Protein AF-W2TPY1-F1 (afdb_monomer)

Nearest PDB structures (foldseek):
  4xrk-assembly1_A  TM=6.402E-01  e=4.127E+00  Thermochaetoides thermophila DSM 1495
  7mp5-assembly1_A  TM=5.585E-01  e=9.726E+00  Homo sapiens

Structure (mmCIF, N/CA/C/O backbone):
data_AF-W2TPY1-F1
#
_entry.id   AF-W2TPY1-F1
#
loop_
_atom_site.group_PDB
_atom_site.id
_atom_site.type_symbol
_atom_site.label_atom_id
_atom_site.label_alt_id
_atom_site.label_comp_id
_atom_site.label_asym_id
_atom_site.label_entity_id
_atom_site.label_seq_id
_atom_site.pdbx_PDB_ins_code
_atom_site.Cartn_x
_atom_site.Cartn_y
_atom_site.Cartn_z
_atom_site.occupancy
_atom_site.B_iso_or_equiv
_atom_site.auth_seq_id
_atom_site.auth_comp_id
_atom_site.auth_asym_id
_atom_site.auth_atom_id
_atom_site.pdbx_PDB_model_num
ATOM 1 N N . ARG A 1 1 ? -10.150 7.968 -13.731 1.00 48.12 1 ARG A N 1
ATOM 2 C CA . ARG A 1 1 ? -9.536 8.216 -12.403 1.00 48.12 1 ARG A CA 1
ATOM 3 C C . ARG A 1 1 ? -10.671 8.427 -11.414 1.00 48.12 1 ARG A C 1
ATOM 5 O O . ARG A 1 1 ? -11.456 9.334 -11.648 1.00 48.12 1 ARG A O 1
ATOM 12 N N . LEU A 1 2 ? -10.795 7.591 -10.381 1.00 51.50 2 LEU A N 1
ATOM 13 C CA . LEU A 1 2 ? -11.764 7.803 -9.300 1.00 51.50 2 LEU A CA 1
ATOM 14 C C . LEU A 1 2 ? -11.280 9.001 -8.466 1.00 51.50 2 LEU A C 1
ATOM 16 O O . LEU A 1 2 ? -10.405 8.872 -7.611 1.00 51.50 2 LEU A O 1
ATOM 20 N N . SER A 1 3 ? -11.750 10.201 -8.796 1.00 49.94 3 SER A N 1
ATOM 21 C CA . SER A 1 3 ? -11.414 11.426 -8.072 1.00 49.94 3 SER A CA 1
ATOM 22 C C . SER A 1 3 ? -12.155 11.435 -6.734 1.00 49.94 3 SER A C 1
ATOM 24 O O . SER A 1 3 ? -13.309 11.838 -6.685 1.00 49.94 3 SER A O 1
ATOM 26 N N . ALA A 1 4 ? -11.469 10.960 -5.690 1.00 60.91 4 ALA A N 1
ATOM 27 C CA . ALA A 1 4 ? -11.899 10.883 -4.290 1.00 60.91 4 ALA A CA 1
ATOM 28 C C . ALA A 1 4 ? -13.184 10.063 -4.046 1.00 60.91 4 ALA A C 1
ATOM 30 O O . ALA A 1 4 ? -14.300 10.522 -4.273 1.00 60.91 4 ALA A O 1
ATOM 31 N N . LEU A 1 5 ? -13.023 8.846 -3.514 1.00 73.19 5 LEU A N 1
ATOM 32 C CA . LEU A 1 5 ? -14.144 8.122 -2.909 1.00 73.19 5 LEU A CA 1
ATOM 33 C C . LEU A 1 5 ? -14.564 8.873 -1.638 1.00 73.19 5 LEU A C 1
ATOM 35 O O . LEU A 1 5 ? -13.712 9.235 -0.823 1.00 73.19 5 LEU A O 1
ATOM 39 N N . SER A 1 6 ? -15.861 9.145 -1.485 1.00 81.81 6 SER A N 1
ATOM 40 C CA . SER A 1 6 ? -16.369 9.792 -0.276 1.00 81.81 6 SER A CA 1
ATOM 41 C C . SER A 1 6 ? -16.180 8.870 0.938 1.00 81.81 6 SER A C 1
ATOM 43 O O . SER A 1 6 ? -16.200 7.649 0.778 1.00 81.81 6 SER A O 1
ATOM 45 N N . PRO A 1 7 ? -16.049 9.407 2.165 1.00 79.88 7 PRO A N 1
ATOM 46 C CA . PRO A 1 7 ? -15.952 8.582 3.371 1.00 79.88 7 PRO A CA 1
ATOM 47 C C . PRO A 1 7 ? -17.098 7.572 3.519 1.00 79.88 7 PRO A C 1
ATOM 49 O O . PRO A 1 7 ? -16.860 6.448 3.941 1.00 79.88 7 PRO A O 1
ATOM 52 N N . HIS A 1 8 ? -18.319 7.937 3.110 1.00 81.19 8 HIS A N 1
ATOM 53 C CA . HIS A 1 8 ? -19.473 7.031 3.109 1.00 81.19 8 HIS A CA 1
ATOM 54 C C . HIS 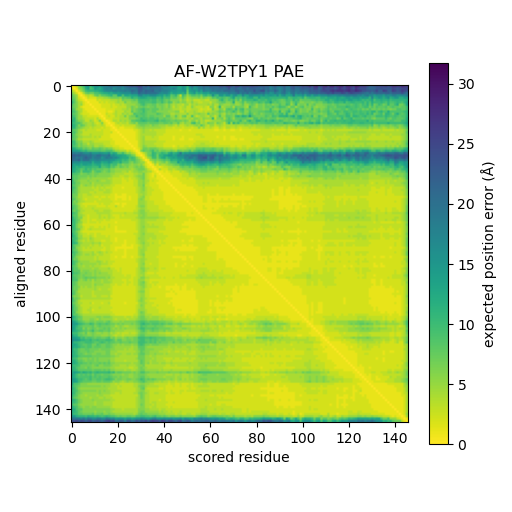A 1 8 ? -19.327 5.889 2.101 1.00 81.19 8 HIS A C 1
ATOM 56 O O . HIS A 1 8 ? -19.646 4.749 2.420 1.00 81.19 8 HIS A O 1
ATOM 62 N N . LEU A 1 9 ? -18.804 6.173 0.905 1.00 80.75 9 LEU A N 1
ATOM 63 C CA . LEU A 1 9 ? -18.533 5.135 -0.084 1.00 80.75 9 LEU A CA 1
ATOM 64 C C . LEU A 1 9 ? -17.377 4.230 0.359 1.00 80.75 9 LEU A C 1
ATOM 66 O O . LEU A 1 9 ? -17.450 3.025 0.159 1.00 80.75 9 LEU A O 1
ATOM 70 N N . CYS A 1 10 ? -16.344 4.777 1.008 1.00 79.88 10 CYS A N 1
ATOM 71 C CA . CYS A 1 10 ? -15.296 3.964 1.627 1.00 79.88 10 CYS A CA 1
ATOM 72 C C . CYS A 1 10 ? -15.844 3.086 2.757 1.00 79.88 10 CYS A C 1
ATOM 74 O O . CYS A 1 10 ? -15.454 1.930 2.837 1.00 79.88 10 CYS A O 1
ATOM 76 N N . ALA A 1 11 ? -16.746 3.600 3.600 1.00 76.81 11 ALA A N 1
ATOM 77 C CA . ALA A 1 11 ? -17.396 2.817 4.652 1.00 76.81 11 ALA A CA 1
ATOM 78 C C . ALA A 1 11 ? -18.214 1.661 4.068 1.00 76.81 11 ALA A C 1
ATOM 80 O O . ALA A 1 11 ? -17.994 0.517 4.453 1.00 76.81 11 ALA A O 1
ATOM 81 N N . TYR A 1 12 ? -19.058 1.944 3.073 1.00 83.75 12 TYR A N 1
ATOM 82 C CA . TYR A 1 12 ? -19.818 0.916 2.366 1.00 83.75 12 TYR A CA 1
ATOM 83 C C . TYR A 1 12 ? -18.904 -0.138 1.731 1.00 83.75 12 TYR A C 1
ATOM 85 O O . TYR A 1 12 ? -19.103 -1.333 1.918 1.00 83.75 12 TYR A O 1
ATOM 93 N N . LEU A 1 13 ? -17.873 0.291 0.995 1.00 79.94 13 LEU A N 1
ATOM 94 C CA . LEU A 1 13 ? -16.960 -0.628 0.320 1.00 79.94 13 LEU A CA 1
ATOM 95 C C . LEU A 1 13 ? -16.141 -1.455 1.308 1.00 79.94 13 LEU A C 1
ATOM 97 O O . LEU A 1 13 ? -16.038 -2.656 1.119 1.00 79.94 13 LEU A O 1
ATOM 101 N N . ALA A 1 14 ? -15.538 -0.841 2.325 1.00 77.25 14 ALA A N 1
ATOM 102 C CA . ALA A 1 14 ? -14.643 -1.539 3.242 1.00 77.25 14 ALA A CA 1
ATOM 103 C C . ALA A 1 14 ? -15.402 -2.473 4.190 1.00 77.25 14 ALA A C 1
ATOM 105 O O . ALA A 1 14 ? -14.983 -3.614 4.355 1.00 77.25 14 ALA A O 1
ATOM 106 N N . VAL A 1 15 ? -16.506 -1.989 4.769 1.00 79.94 15 VAL A N 1
ATOM 107 C CA . VAL A 1 15 ? -17.226 -2.655 5.861 1.00 79.94 15 VAL A CA 1
ATOM 108 C C . VAL A 1 15 ? -18.416 -3.445 5.321 1.00 79.94 15 VAL A C 1
ATOM 110 O O . VAL A 1 15 ? -18.410 -4.673 5.367 1.00 79.94 15 VAL A O 1
ATOM 113 N N . ASP A 1 16 ? -19.413 -2.766 4.748 1.00 75.62 16 ASP A N 1
ATOM 114 C CA . ASP A 1 16 ? -20.689 -3.405 4.389 1.00 75.62 16 ASP A CA 1
ATOM 115 C C . ASP A 1 16 ? -20.535 -4.417 3.246 1.00 75.62 16 ASP A C 1
ATOM 117 O O . ASP A 1 16 ? -21.138 -5.489 3.257 1.00 75.62 16 ASP A O 1
ATOM 121 N N . ALA A 1 17 ? -19.711 -4.086 2.253 1.00 80.00 17 ALA A N 1
ATOM 122 C CA . ALA A 1 17 ? -19.454 -4.924 1.089 1.00 80.00 17 ALA A CA 1
ATOM 123 C C . ALA A 1 17 ? -18.254 -5.869 1.269 1.00 80.00 17 ALA A C 1
ATOM 125 O O . ALA A 1 17 ? -17.887 -6.551 0.312 1.00 80.00 17 ALA A O 1
ATOM 126 N N . GLN A 1 18 ? -17.614 -5.886 2.449 1.00 88.12 18 GLN A N 1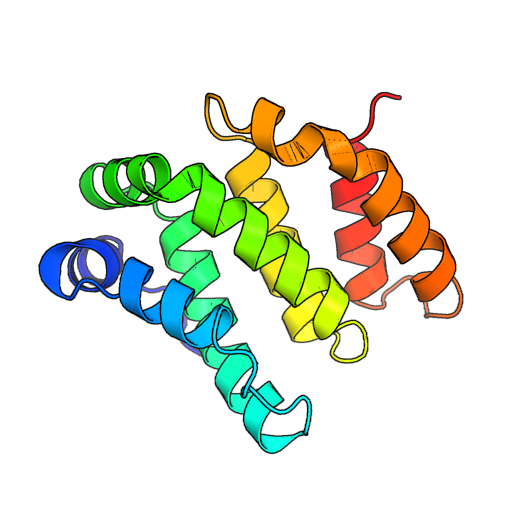
ATOM 127 C CA . GLN A 1 18 ? -16.396 -6.668 2.728 1.00 88.12 18 GLN A CA 1
ATOM 128 C C . GLN A 1 18 ? -15.272 -6.438 1.698 1.00 88.12 18 GLN A C 1
ATOM 130 O O . GLN A 1 18 ? -14.437 -7.303 1.425 1.00 88.12 18 GLN A O 1
ATOM 135 N N . GLY A 1 19 ? -15.248 -5.256 1.088 1.00 87.69 19 GLY A N 1
ATOM 136 C CA . GLY A 1 19 ? -14.388 -4.942 -0.042 1.00 87.69 19 GLY A CA 1
ATOM 137 C C . GLY A 1 19 ? -12.916 -4.860 0.334 1.00 87.69 19 GLY A C 1
ATOM 138 O O . GLY A 1 19 ? -12.081 -5.147 -0.518 1.00 87.69 19 GLY A O 1
ATOM 139 N N . LEU A 1 20 ? -12.570 -4.534 1.588 1.00 92.38 20 LEU A N 1
ATOM 140 C CA . LEU A 1 20 ? -11.172 -4.602 2.027 1.00 92.38 20 LEU A CA 1
ATOM 141 C C . LEU A 1 20 ? -10.665 -6.048 1.997 1.00 92.38 20 LEU A C 1
ATOM 143 O O . LEU A 1 20 ? -9.635 -6.310 1.385 1.00 92.38 20 LEU A O 1
ATOM 147 N N . VAL A 1 21 ? -11.412 -6.983 2.587 1.00 91.94 21 VAL A N 1
ATOM 148 C CA . VAL A 1 21 ? -11.071 -8.415 2.581 1.00 91.94 21 VAL A CA 1
ATOM 149 C C . VAL A 1 21 ? -10.989 -8.940 1.149 1.00 91.94 21 VAL A C 1
ATOM 151 O O . VAL A 1 21 ? -9.985 -9.536 0.772 1.00 91.94 21 VAL A O 1
ATOM 154 N N . ALA A 1 22 ? -11.975 -8.617 0.307 1.00 90.81 22 ALA A N 1
ATOM 155 C CA . ALA A 1 22 ? -11.965 -9.024 -1.096 1.00 90.81 22 ALA A CA 1
ATOM 156 C C . ALA A 1 22 ? -10.750 -8.469 -1.867 1.00 90.81 22 ALA A C 1
ATOM 158 O O . ALA A 1 22 ? -10.161 -9.171 -2.690 1.00 90.81 22 ALA A O 1
ATOM 159 N N . LEU A 1 23 ? -10.341 -7.222 -1.603 1.00 91.75 23 LEU A N 1
ATOM 160 C CA . LEU A 1 23 ? -9.130 -6.641 -2.192 1.00 91.75 23 LEU A CA 1
ATOM 161 C C . LEU A 1 23 ? -7.869 -7.374 -1.729 1.00 91.75 23 LEU A C 1
ATOM 163 O O . LEU A 1 23 ? -7.007 -7.671 -2.557 1.00 91.75 23 LEU A O 1
ATOM 167 N N . LEU A 1 24 ? -7.762 -7.677 -0.433 1.00 92.25 24 LEU A N 1
ATOM 168 C CA . LEU A 1 24 ? -6.637 -8.428 0.125 1.00 92.25 24 LEU A CA 1
ATOM 169 C C . LEU A 1 24 ? -6.553 -9.832 -0.484 1.00 92.25 24 LEU A C 1
ATOM 171 O O . LEU A 1 24 ? -5.466 -10.246 -0.889 1.00 92.25 24 LEU A O 1
ATOM 175 N N . ASP A 1 25 ? -7.685 -10.514 -0.658 1.00 90.12 25 ASP A N 1
ATOM 176 C CA . ASP A 1 25 ? -7.752 -11.814 -1.329 1.00 90.12 25 ASP A CA 1
ATOM 177 C C . ASP A 1 25 ? -7.284 -11.721 -2.785 1.00 90.12 25 ASP A C 1
ATOM 179 O O . ASP A 1 25 ? -6.435 -12.504 -3.216 1.00 90.12 25 ASP A O 1
ATOM 183 N N . ILE A 1 26 ? -7.773 -10.734 -3.545 1.00 88.38 26 ILE A N 1
ATOM 184 C CA . ILE A 1 26 ? -7.357 -10.509 -4.939 1.00 88.38 26 ILE A CA 1
ATOM 185 C C . ILE A 1 26 ? -5.847 -10.255 -5.023 1.00 88.38 26 ILE A C 1
ATOM 187 O O . ILE A 1 26 ? -5.172 -10.820 -5.885 1.00 88.38 26 ILE A O 1
ATOM 191 N N . PHE A 1 27 ? -5.294 -9.425 -4.136 1.00 88.56 27 PHE A N 1
ATOM 192 C CA . PHE A 1 27 ? -3.858 -9.140 -4.111 1.00 88.56 27 PHE A CA 1
ATOM 193 C C . PHE A 1 27 ? -3.022 -10.334 -3.632 1.00 88.56 27 PHE A C 1
ATOM 195 O O . PHE A 1 27 ? -1.872 -10.482 -4.050 1.00 88.56 27 PHE A O 1
ATOM 202 N N . GLY A 1 28 ? -3.585 -11.188 -2.775 1.00 79.88 28 GLY A N 1
ATOM 203 C CA . GLY A 1 28 ? -2.951 -12.397 -2.250 1.00 79.88 28 GLY A CA 1
ATOM 204 C C . GLY A 1 28 ? -2.955 -13.582 -3.221 1.00 79.88 28 GLY A C 1
ATOM 205 O O . GLY A 1 28 ? -2.165 -14.519 -3.058 1.00 79.88 28 GLY A O 1
ATOM 206 N N . GLN A 1 29 ? -3.800 -13.561 -4.256 1.00 79.69 29 GLN A N 1
ATOM 207 C CA . GLN A 1 29 ? -3.851 -14.616 -5.265 1.00 79.69 29 GLN A CA 1
ATOM 208 C C . GLN A 1 29 ? -2.530 -14.716 -6.038 1.00 79.69 29 GLN A C 1
ATOM 210 O O . GLN A 1 29 ? -2.194 -13.866 -6.862 1.00 79.69 29 GLN A O 1
ATOM 215 N N . LYS A 1 30 ? -1.813 -15.836 -5.854 1.00 59.88 30 LYS A N 1
ATOM 216 C CA . LYS A 1 30 ? -0.560 -16.175 -6.566 1.00 59.88 30 LYS A CA 1
ATOM 217 C C . LYS A 1 30 ? -0.693 -16.192 -8.097 1.00 59.88 30 LYS A C 1
ATOM 219 O O . LYS A 1 30 ? 0.316 -16.194 -8.798 1.00 59.88 30 LYS A O 1
ATOM 224 N N . THR A 1 31 ? -1.921 -16.238 -8.605 1.00 54.12 31 THR A N 1
ATOM 225 C CA . THR A 1 31 ? -2.279 -16.291 -10.025 1.00 54.12 31 THR A CA 1
ATOM 226 C C . THR A 1 31 ? -2.443 -14.921 -10.677 1.00 54.12 31 THR A C 1
ATOM 228 O O . THR A 1 31 ? -2.660 -14.877 -11.888 1.00 54.12 31 THR A O 1
ATOM 231 N N . THR A 1 32 ? -2.313 -13.803 -9.948 1.00 57.41 32 THR A N 1
ATOM 232 C CA . THR A 1 32 ? -2.263 -12.476 -10.584 1.00 57.41 32 THR A CA 1
ATOM 233 C C . THR A 1 32 ? -0.995 -12.368 -11.433 1.00 57.41 32 THR A C 1
ATOM 235 O O . THR A 1 32 ? 0.096 -12.028 -10.971 1.00 57.41 32 THR A O 1
ATOM 238 N N . GLY A 1 33 ? -1.126 -12.716 -12.716 1.00 62.69 33 GLY A N 1
ATOM 239 C CA . GLY A 1 33 ? -0.041 -12.616 -13.685 1.00 62.69 33 GLY A CA 1
ATOM 240 C C . GLY A 1 33 ? 0.497 -11.189 -13.722 1.00 62.69 33 GLY A C 1
ATOM 241 O O . GLY A 1 33 ? -0.258 -10.237 -13.616 1.00 62.69 33 GLY A O 1
ATOM 242 N N . ARG A 1 34 ? 1.805 -10.998 -13.884 1.00 72.06 34 ARG A N 1
ATOM 243 C CA . ARG A 1 34 ? 2.423 -9.655 -13.854 1.00 72.06 34 ARG A CA 1
ATOM 244 C C . ARG A 1 34 ? 2.485 -8.997 -15.235 1.00 72.06 34 ARG A C 1
ATOM 246 O O . ARG A 1 34 ? 3.367 -8.178 -15.494 1.00 72.06 34 ARG A O 1
ATOM 253 N N . GLY A 1 35 ? 1.593 -9.411 -16.133 1.00 77.00 35 GLY A N 1
ATOM 254 C CA . GLY A 1 35 ? 1.486 -8.885 -17.489 1.00 77.00 35 GLY A CA 1
ATOM 255 C C . GLY A 1 35 ? 0.746 -7.542 -17.539 1.00 77.00 35 GLY A C 1
ATOM 256 O O . GLY A 1 35 ? 0.110 -7.162 -16.554 1.00 77.00 35 GLY A O 1
ATOM 257 N N . PRO A 1 36 ? 0.791 -6.840 -18.685 1.00 76.75 36 PRO A N 1
ATOM 258 C CA . PRO A 1 36 ? 0.211 -5.504 -18.829 1.00 76.75 36 PRO A CA 1
ATOM 259 C C . PRO A 1 36 ? -1.276 -5.420 -18.450 1.00 76.75 36 PRO A C 1
ATOM 261 O O . PRO A 1 36 ? -1.646 -4.553 -17.666 1.00 76.75 36 PRO A O 1
ATOM 264 N N . GLY A 1 37 ? -2.110 -6.362 -18.909 1.00 80.19 37 GLY A N 1
ATOM 265 C CA . GLY A 1 37 ? -3.552 -6.346 -18.615 1.00 80.19 37 GLY A CA 1
ATOM 266 C C . GLY A 1 37 ? -3.874 -6.487 -17.123 1.00 80.19 37 GLY A C 1
ATOM 267 O O . GLY A 1 37 ? -4.716 -5.770 -16.589 1.00 80.19 37 GLY A O 1
ATOM 268 N N . THR A 1 38 ? -3.148 -7.346 -16.403 1.00 80.44 38 THR A N 1
ATOM 269 C CA . THR A 1 38 ? -3.312 -7.458 -14.947 1.00 80.44 38 THR A CA 1
ATOM 270 C C . THR A 1 38 ? -2.811 -6.212 -14.226 1.00 80.44 38 THR A C 1
ATOM 272 O O . THR A 1 38 ? -3.402 -5.805 -13.233 1.00 80.44 38 THR A O 1
ATOM 275 N N . ALA A 1 39 ? -1.731 -5.590 -14.709 1.00 83.25 39 ALA A N 1
ATOM 276 C CA . ALA A 1 39 ? -1.192 -4.377 -14.105 1.00 83.25 39 ALA A CA 1
ATOM 277 C C . ALA A 1 39 ? -2.157 -3.184 -14.228 1.00 83.25 39 ALA A C 1
ATOM 279 O O . ALA A 1 39 ? -2.233 -2.367 -13.310 1.00 83.25 39 ALA A O 1
ATOM 280 N N . GLU A 1 40 ? -2.927 -3.093 -15.314 1.00 84.94 40 GLU A N 1
ATOM 281 C CA . GLU A 1 40 ? -3.971 -2.073 -15.478 1.00 84.94 40 GLU A CA 1
ATOM 282 C C . GLU A 1 40 ? -5.090 -2.236 -14.445 1.00 84.94 40 GLU A C 1
ATOM 284 O O . GLU A 1 40 ? -5.413 -1.285 -13.729 1.00 84.94 40 GLU A O 1
ATOM 289 N N . ILE A 1 41 ? -5.619 -3.456 -14.299 1.00 85.44 41 ILE A N 1
ATOM 290 C CA . ILE A 1 41 ? -6.636 -3.774 -13.286 1.00 85.44 41 ILE A CA 1
ATOM 291 C C . ILE A 1 41 ? -6.080 -3.506 -11.886 1.00 85.44 41 ILE A C 1
ATOM 293 O O . ILE A 1 41 ? -6.709 -2.820 -11.081 1.00 85.44 41 ILE A O 1
ATOM 297 N N . LEU A 1 42 ? -4.866 -3.984 -11.609 1.00 88.75 42 LEU A N 1
ATOM 298 C CA . LEU A 1 42 ? -4.219 -3.798 -10.318 1.00 88.75 42 LEU A CA 1
ATOM 299 C C . LEU A 1 42 ? -3.989 -2.320 -9.999 1.00 88.75 42 LEU A C 1
ATOM 301 O O . LEU A 1 42 ? -4.105 -1.938 -8.844 1.00 88.75 42 LEU A O 1
ATOM 305 N N . THR A 1 43 ? -3.717 -1.472 -10.993 1.00 89.25 43 THR A N 1
ATOM 306 C CA . THR A 1 43 ? -3.590 -0.021 -10.784 1.00 89.25 43 THR A CA 1
ATOM 307 C C . THR A 1 43 ? -4.903 0.587 -10.282 1.00 89.25 43 THR A C 1
ATOM 309 O O . THR A 1 43 ? -4.882 1.393 -9.355 1.00 89.25 43 THR A O 1
ATOM 312 N N . ILE A 1 44 ? -6.048 0.174 -10.836 1.00 88.56 44 ILE A N 1
ATOM 313 C CA . ILE A 1 44 ? -7.368 0.639 -10.377 1.00 88.56 44 ILE A CA 1
ATOM 314 C C . ILE A 1 44 ? -7.629 0.165 -8.944 1.00 88.56 44 ILE A C 1
ATOM 316 O O . ILE A 1 44 ? -8.037 0.953 -8.092 1.00 88.56 44 ILE A O 1
ATOM 320 N N . LEU A 1 45 ? -7.366 -1.113 -8.665 1.00 91.31 45 LEU A N 1
ATOM 321 C CA . LEU A 1 45 ? -7.570 -1.682 -7.333 1.00 91.31 45 LEU A CA 1
ATOM 322 C C . LEU A 1 45 ? -6.616 -1.077 -6.293 1.00 91.31 45 LEU A C 1
ATOM 324 O O . LEU A 1 45 ? -7.018 -0.865 -5.153 1.00 91.31 45 LEU A O 1
ATOM 328 N N . ALA A 1 46 ? -5.383 -0.748 -6.682 1.00 92.38 46 ALA A N 1
ATOM 329 C CA . ALA A 1 46 ? -4.411 -0.073 -5.829 1.00 92.38 46 ALA A CA 1
ATOM 330 C C . ALA A 1 46 ? -4.920 1.307 -5.391 1.00 92.38 46 ALA A C 1
ATOM 332 O O . ALA A 1 46 ? -4.793 1.660 -4.220 1.00 92.38 46 ALA A O 1
ATOM 333 N N . ASP A 1 47 ? -5.527 2.067 -6.310 1.00 91.56 47 ASP A N 1
ATOM 334 C CA . ASP A 1 47 ? -6.127 3.362 -5.983 1.00 91.56 47 ASP A CA 1
ATOM 335 C C . ASP A 1 47 ? -7.269 3.194 -4.966 1.00 91.56 47 ASP A C 1
ATOM 337 O O . ASP A 1 47 ? -7.323 3.937 -3.987 1.00 91.56 47 ASP A O 1
ATOM 341 N N . VAL A 1 48 ? -8.156 2.206 -5.149 1.00 91.69 48 VAL A N 1
ATOM 342 C CA . VAL A 1 48 ? -9.246 1.921 -4.192 1.00 91.69 48 VAL A CA 1
ATOM 343 C C . VAL A 1 48 ? -8.686 1.527 -2.826 1.00 91.69 48 VAL A C 1
ATOM 345 O O . VAL A 1 48 ? -9.102 2.087 -1.812 1.00 91.69 48 VAL A O 1
ATOM 348 N N . PHE A 1 49 ? -7.704 0.625 -2.800 1.00 95.06 49 PHE A N 1
ATOM 349 C CA . PHE A 1 49 ? -7.035 0.201 -1.575 1.00 95.06 49 PHE A CA 1
ATOM 350 C C . PHE A 1 49 ? -6.427 1.391 -0.830 1.00 95.06 49 PHE A C 1
ATOM 352 O O . PHE A 1 49 ? -6.729 1.592 0.343 1.00 95.06 49 PHE A O 1
ATOM 359 N N . LEU A 1 50 ? -5.656 2.247 -1.513 1.00 95.69 50 LEU A N 1
ATOM 360 C CA . LEU A 1 50 ? -5.072 3.441 -0.900 1.00 95.69 50 LEU A CA 1
ATOM 361 C C . LEU A 1 50 ? -6.145 4.349 -0.281 1.00 95.69 50 LEU A C 1
ATOM 363 O O . LEU A 1 50 ? -5.958 4.842 0.828 1.00 95.69 50 LEU A O 1
ATOM 367 N N . ARG A 1 51 ? -7.289 4.539 -0.951 1.00 92.25 51 ARG A N 1
ATOM 368 C CA . ARG A 1 51 ? -8.389 5.356 -0.410 1.00 92.25 51 ARG A CA 1
ATOM 369 C C . ARG A 1 51 ? -9.041 4.760 0.827 1.00 92.25 51 ARG A C 1
ATOM 371 O O . ARG A 1 51 ? -9.430 5.527 1.704 1.00 92.25 51 ARG A O 1
ATOM 378 N N . ILE A 1 52 ? -9.149 3.438 0.913 1.00 94.12 52 ILE A N 1
ATOM 379 C CA . ILE A 1 52 ? -9.620 2.762 2.127 1.00 94.12 52 ILE A CA 1
ATOM 380 C C . ILE A 1 52 ? -8.611 2.983 3.260 1.00 94.12 52 ILE A C 1
ATOM 382 O O . ILE A 1 52 ? -8.997 3.438 4.334 1.00 94.12 52 ILE A O 1
ATOM 386 N N . ILE A 1 53 ? -7.315 2.772 3.000 1.00 95.75 53 ILE A N 1
ATOM 387 C CA . ILE A 1 53 ? -6.250 2.950 3.999 1.00 95.75 53 ILE A CA 1
ATOM 388 C C . ILE A 1 53 ? -6.175 4.393 4.530 1.00 95.75 53 ILE A C 1
ATOM 390 O O . ILE A 1 53 ? -5.958 4.591 5.727 1.00 95.75 53 ILE A O 1
ATOM 394 N N . GLU A 1 54 ? -6.350 5.396 3.663 1.00 94.75 54 GLU A N 1
ATOM 395 C CA . GLU A 1 54 ? -6.312 6.824 4.020 1.00 94.75 54 GLU A CA 1
ATOM 396 C C . GLU A 1 54 ? -7.617 7.337 4.658 1.00 94.75 54 GLU A C 1
ATOM 398 O O . GLU A 1 54 ? -7.636 8.440 5.217 1.00 94.75 54 GLU A O 1
ATOM 403 N N . CYS A 1 55 ? -8.714 6.576 4.579 1.00 93.50 55 CYS A N 1
ATOM 404 C CA . CYS A 1 55 ? -10.018 7.012 5.065 1.00 93.50 55 CYS A CA 1
ATOM 405 C C . CYS A 1 55 ? -10.015 7.206 6.587 1.00 93.50 55 CYS A C 1
ATOM 407 O O . CYS A 1 55 ? -9.630 6.318 7.342 1.00 93.50 55 CYS A O 1
ATOM 409 N N . GLN A 1 56 ? -10.502 8.364 7.035 1.00 91.94 56 GLN A N 1
ATOM 410 C CA . GLN A 1 56 ? -10.589 8.722 8.456 1.00 91.94 56 GLN A CA 1
ATOM 411 C C . GLN A 1 56 ? -11.954 8.382 9.077 1.00 91.94 56 GLN A C 1
ATOM 413 O O . GLN A 1 56 ? -12.215 8.727 10.226 1.00 91.94 56 GLN A O 1
ATOM 418 N N . HIS A 1 57 ? -12.858 7.746 8.323 1.00 92.31 57 HIS A N 1
ATOM 419 C CA . HIS A 1 57 ? -14.157 7.348 8.858 1.00 92.31 57 HIS A CA 1
ATOM 420 C C . HIS A 1 57 ? -13.963 6.262 9.932 1.00 92.31 57 HIS A C 1
ATOM 422 O O . HIS A 1 57 ? -13.344 5.244 9.617 1.00 92.31 57 HIS A O 1
ATOM 428 N N . PRO A 1 58 ? -14.519 6.402 11.153 1.00 92.81 58 PRO A N 1
ATOM 429 C CA . PRO A 1 58 ? -14.222 5.500 12.271 1.00 92.81 58 PRO A CA 1
ATOM 430 C C . PRO A 1 58 ? -14.434 4.014 11.962 1.00 92.81 58 PRO A C 1
ATOM 432 O O . PRO A 1 58 ? -13.586 3.193 12.292 1.00 92.81 58 PRO A O 1
ATOM 435 N N . ALA A 1 59 ? -15.519 3.674 11.258 1.00 92.00 59 ALA A N 1
ATOM 436 C CA . ALA A 1 59 ? -15.791 2.291 10.861 1.00 92.00 59 ALA A CA 1
ATOM 437 C C . ALA A 1 59 ? -14.726 1.719 9.903 1.00 92.00 59 ALA A C 1
ATOM 439 O O . ALA A 1 59 ? -14.346 0.563 10.026 1.00 92.00 59 ALA A O 1
ATOM 440 N N . VAL A 1 60 ? -14.201 2.539 8.983 1.00 93.06 60 VAL A N 1
ATOM 441 C CA . VAL A 1 60 ? -13.142 2.112 8.053 1.00 93.06 60 VAL A CA 1
ATOM 442 C C . VAL A 1 60 ? -11.810 1.985 8.783 1.00 93.06 60 VAL A C 1
ATOM 444 O O . VAL A 1 60 ? -11.059 1.052 8.529 1.00 93.06 60 VAL A O 1
ATOM 447 N N . VAL A 1 61 ? -11.516 2.913 9.700 1.00 94.75 61 VAL A N 1
ATOM 448 C CA . VAL A 1 61 ? -10.307 2.852 10.529 1.00 94.75 61 VAL A CA 1
ATOM 449 C C . VAL A 1 61 ? -10.281 1.552 11.325 1.00 94.75 61 VAL A C 1
ATOM 451 O O . VAL A 1 61 ? -9.286 0.842 11.227 1.00 94.75 61 VAL A O 1
ATOM 454 N N . ALA A 1 62 ? -11.382 1.218 12.007 1.00 94.50 62 ALA A N 1
ATOM 455 C CA . ALA A 1 62 ? -11.509 -0.011 12.784 1.00 94.50 62 ALA A CA 1
ATOM 456 C C . ALA A 1 62 ? -11.335 -1.274 11.923 1.00 94.50 62 ALA A C 1
ATOM 458 O O . ALA A 1 62 ? -10.632 -2.192 12.331 1.00 94.50 62 ALA A O 1
ATOM 459 N N . GLU A 1 63 ? -11.916 -1.300 10.721 1.00 95.31 63 GLU A N 1
ATOM 460 C CA . GLU A 1 63 ? -11.772 -2.425 9.787 1.00 95.31 63 GLU A CA 1
ATOM 461 C C . GLU A 1 63 ? -10.321 -2.596 9.309 1.00 95.31 63 GLU A C 1
ATOM 463 O O . GLU A 1 63 ? -9.782 -3.700 9.291 1.00 95.31 63 GLU A O 1
ATOM 468 N N . VAL A 1 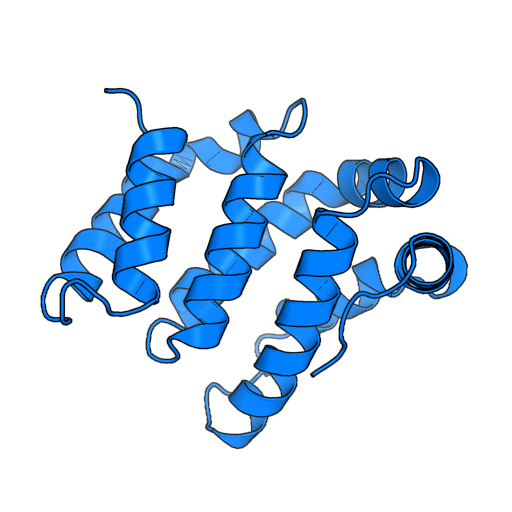64 ? -9.646 -1.494 8.963 1.00 96.12 64 VAL A N 1
ATOM 469 C CA . VAL A 1 64 ? -8.231 -1.541 8.566 1.00 96.12 64 VAL A CA 1
ATOM 470 C C . VAL A 1 64 ? -7.340 -1.960 9.735 1.00 96.12 64 VAL A C 1
ATOM 472 O O . VAL A 1 64 ? -6.386 -2.700 9.517 1.00 96.12 64 VAL A O 1
ATOM 475 N N . ASP A 1 65 ? -7.636 -1.513 10.956 1.00 95.31 65 ASP A N 1
ATOM 476 C CA . ASP A 1 65 ? -6.873 -1.898 12.147 1.00 95.31 65 ASP A CA 1
ATOM 477 C C . ASP A 1 65 ? -7.069 -3.387 12.477 1.00 95.31 65 ASP A C 1
ATOM 479 O O . ASP A 1 65 ? -6.100 -4.076 12.794 1.00 95.31 65 ASP A O 1
ATOM 483 N N . ALA A 1 66 ? -8.284 -3.919 12.305 1.00 94.75 66 ALA A N 1
ATOM 484 C CA . ALA A 1 66 ? -8.565 -5.348 12.456 1.00 94.75 66 ALA A CA 1
ATOM 485 C C . ALA A 1 66 ? -7.793 -6.220 11.446 1.00 94.75 66 ALA A C 1
ATOM 487 O O . ALA A 1 66 ? -7.441 -7.354 11.761 1.00 94.75 66 ALA A O 1
ATOM 488 N N . GLN A 1 67 ? -7.492 -5.678 10.261 1.00 95.56 67 GLN A N 1
ATOM 489 C CA . GLN A 1 67 ? -6.766 -6.354 9.179 1.00 95.56 67 GLN A CA 1
ATOM 490 C C . GLN A 1 67 ? -5.343 -5.804 8.977 1.00 95.56 67 GLN A C 1
ATOM 492 O O . GLN A 1 67 ? -4.771 -5.919 7.885 1.00 95.56 67 GLN A O 1
ATOM 497 N N . LEU A 1 68 ? -4.763 -5.158 9.996 1.00 95.69 68 LEU A N 1
ATOM 498 C CA . LEU A 1 68 ? -3.553 -4.344 9.843 1.00 95.69 68 LEU A CA 1
ATOM 499 C C . LEU A 1 68 ? -2.355 -5.148 9.326 1.00 95.69 68 LEU A C 1
ATOM 501 O O . LEU A 1 68 ? -1.666 -4.699 8.405 1.00 95.69 68 LEU A O 1
ATOM 505 N N . GLU A 1 69 ? -2.124 -6.343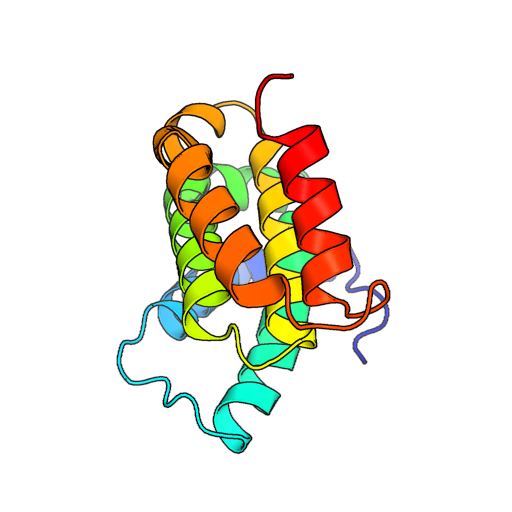 9.874 1.00 94.69 69 GLU A N 1
ATOM 506 C CA . GLU A 1 69 ? -1.037 -7.226 9.436 1.00 94.69 69 GLU A CA 1
ATOM 507 C C . GLU A 1 69 ? -1.165 -7.572 7.948 1.00 94.69 69 GLU A C 1
ATOM 509 O O . GLU A 1 69 ? -0.211 -7.416 7.179 1.00 94.69 69 GLU A O 1
ATOM 514 N N . ASP A 1 70 ? -2.356 -7.995 7.524 1.00 94.88 70 ASP A N 1
ATOM 515 C CA . ASP A 1 70 ? -2.617 -8.401 6.147 1.00 94.88 70 ASP A CA 1
ATOM 516 C C . ASP A 1 70 ? -2.511 -7.218 5.182 1.00 94.88 70 ASP A C 1
ATOM 518 O O . ASP A 1 70 ? -1.938 -7.364 4.096 1.00 94.88 70 ASP A O 1
ATOM 522 N N . CYS A 1 71 ? -2.958 -6.026 5.590 1.00 96.25 71 CYS A N 1
ATOM 523 C CA . CYS A 1 71 ? -2.768 -4.791 4.834 1.00 96.25 71 CYS A CA 1
ATOM 524 C C . CYS A 1 71 ? -1.282 -4.475 4.631 1.00 96.25 71 CYS A C 1
ATOM 526 O O . CYS A 1 71 ? -0.854 -4.208 3.504 1.00 96.25 71 CYS A O 1
ATOM 528 N N . VAL A 1 72 ? -0.477 -4.533 5.698 1.00 95.12 72 VAL A N 1
ATOM 529 C CA . VAL A 1 72 ? 0.968 -4.260 5.640 1.00 95.12 72 VAL A CA 1
ATOM 530 C C . VAL A 1 72 ? 1.683 -5.292 4.771 1.00 95.12 72 VAL A C 1
ATOM 532 O O . VAL A 1 72 ? 2.421 -4.925 3.849 1.00 95.12 72 VAL A O 1
ATOM 535 N N . ARG A 1 73 ? 1.437 -6.583 5.019 1.00 92.81 73 ARG A N 1
ATOM 536 C CA . ARG A 1 73 ? 2.051 -7.692 4.281 1.00 92.81 73 ARG A CA 1
ATOM 537 C C . ARG A 1 73 ? 1.738 -7.602 2.792 1.00 92.81 73 ARG A C 1
ATOM 539 O O . ARG A 1 73 ? 2.643 -7.718 1.963 1.00 92.81 73 ARG A O 1
ATOM 546 N N . THR A 1 74 ? 0.476 -7.356 2.455 1.00 92.94 74 THR A N 1
ATOM 547 C CA . THR A 1 74 ? 0.015 -7.229 1.071 1.00 92.94 74 THR A CA 1
ATOM 548 C C . THR A 1 74 ? 0.630 -6.013 0.392 1.00 92.94 74 THR A C 1
ATOM 550 O O . THR A 1 74 ? 1.154 -6.127 -0.718 1.00 92.94 74 THR A O 1
ATOM 553 N N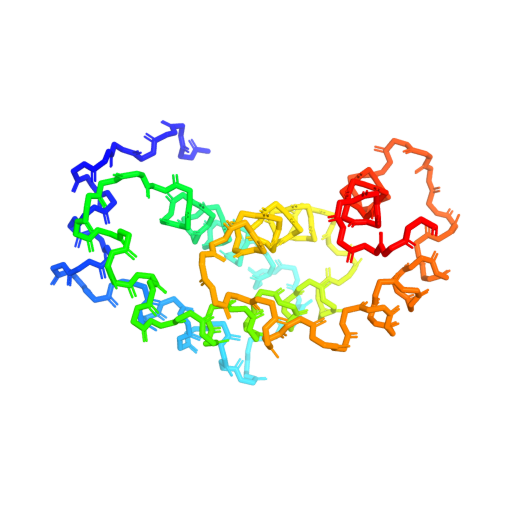 . ALA A 1 75 ? 0.653 -4.863 1.069 1.00 94.81 75 ALA A N 1
ATOM 554 C CA . ALA A 1 75 ? 1.204 -3.646 0.495 1.00 94.81 75 ALA A CA 1
ATOM 555 C C . ALA A 1 75 ? 2.703 -3.777 0.183 1.00 94.81 75 ALA A C 1
ATOM 557 O O . ALA A 1 75 ? 3.141 -3.435 -0.920 1.00 94.81 75 ALA A O 1
ATOM 558 N N . LEU A 1 76 ? 3.483 -4.346 1.110 1.00 92.88 76 LEU A N 1
ATOM 559 C CA . LEU A 1 76 ? 4.901 -4.647 0.896 1.00 92.88 76 LEU A CA 1
ATOM 560 C C . LEU A 1 76 ? 5.099 -5.663 -0.236 1.00 92.88 76 LEU A C 1
ATOM 562 O O . LEU A 1 76 ? 5.958 -5.468 -1.101 1.00 92.88 76 LEU A O 1
ATOM 566 N N . HIS A 1 77 ? 4.290 -6.727 -0.272 1.00 91.12 77 HIS A N 1
ATOM 567 C CA . HIS A 1 77 ? 4.369 -7.737 -1.325 1.00 91.12 77 HIS A CA 1
ATOM 568 C C . HIS A 1 77 ? 4.180 -7.121 -2.715 1.00 91.12 77 HIS A C 1
ATOM 570 O O . HIS A 1 77 ? 5.034 -7.303 -3.589 1.00 91.12 77 HIS A O 1
ATOM 576 N N . ILE A 1 78 ? 3.101 -6.358 -2.919 1.00 92.44 78 ILE A N 1
ATOM 577 C CA . ILE A 1 78 ? 2.786 -5.761 -4.221 1.00 92.44 78 ILE A CA 1
ATOM 578 C C . ILE A 1 78 ? 3.836 -4.720 -4.624 1.00 92.44 78 ILE A C 1
ATOM 580 O O . ILE A 1 78 ? 4.303 -4.747 -5.768 1.00 92.44 78 ILE A O 1
ATOM 584 N N . PHE A 1 79 ? 4.289 -3.879 -3.686 1.00 93.94 79 PHE A N 1
ATOM 585 C CA . PHE A 1 79 ? 5.366 -2.907 -3.911 1.00 93.94 79 PHE A CA 1
ATOM 586 C C . PHE A 1 79 ? 6.626 -3.563 -4.506 1.00 93.94 79 PHE A C 1
ATOM 588 O O . PHE A 1 79 ? 7.230 -3.046 -5.451 1.00 93.94 79 PHE A O 1
ATOM 595 N N . HIS A 1 80 ? 7.008 -4.744 -4.010 1.00 90.31 80 HIS A N 1
ATOM 596 C CA . HIS A 1 80 ? 8.168 -5.478 -4.522 1.00 90.31 80 HIS A CA 1
ATOM 597 C C . HIS A 1 80 ? 7.884 -6.293 -5.785 1.00 90.31 80 HIS A C 1
ATOM 599 O O . HIS A 1 80 ? 8.731 -6.350 -6.690 1.00 90.31 80 HIS A O 1
ATOM 605 N N . ALA A 1 81 ? 6.719 -6.937 -5.857 1.00 89.31 81 ALA A N 1
ATOM 606 C CA . ALA A 1 81 ? 6.335 -7.800 -6.966 1.00 89.31 81 ALA A CA 1
ATOM 607 C C . ALA A 1 81 ? 6.184 -7.011 -8.274 1.00 89.31 81 ALA A C 1
ATOM 609 O O . ALA A 1 81 ? 6.677 -7.457 -9.312 1.00 89.31 81 ALA A O 1
ATOM 610 N N . PHE A 1 82 ? 5.600 -5.811 -8.209 1.00 91.69 82 PHE A N 1
ATOM 611 C CA . PHE A 1 82 ? 5.298 -4.957 -9.362 1.00 91.69 82 PHE A CA 1
ATOM 612 C C . PHE A 1 82 ? 6.306 -3.814 -9.550 1.00 91.69 82 PHE A C 1
ATOM 614 O O . PHE A 1 82 ? 5.995 -2.791 -10.148 1.00 91.69 82 PHE A O 1
ATOM 621 N N . HIS A 1 83 ? 7.552 -3.999 -9.105 1.00 91.56 83 HIS A N 1
ATOM 622 C CA . HIS A 1 83 ? 8.628 -2.997 -9.161 1.00 91.56 83 HIS A CA 1
ATOM 623 C C . HIS A 1 83 ? 8.908 -2.384 -10.555 1.00 91.56 83 HIS A C 1
ATOM 625 O O . HIS A 1 83 ? 9.522 -1.317 -10.668 1.00 91.56 83 HIS A O 1
ATOM 631 N N . THR A 1 84 ? 8.501 -3.054 -11.635 1.00 91.94 84 THR A N 1
ATOM 632 C CA . THR A 1 84 ? 8.608 -2.552 -13.012 1.00 91.94 84 THR A CA 1
ATOM 633 C C . THR A 1 84 ? 7.524 -1.536 -13.376 1.00 91.94 84 THR A C 1
ATOM 635 O O . THR A 1 84 ? 7.744 -0.776 -14.314 1.00 91.94 84 THR A O 1
ATOM 638 N N . TYR A 1 85 ? 6.416 -1.469 -12.629 1.00 93.25 85 TYR A N 1
ATOM 639 C CA . TYR A 1 85 ? 5.254 -0.614 -12.883 1.00 93.25 85 TYR A CA 1
ATOM 640 C C . TYR A 1 85 ? 5.264 0.613 -11.955 1.00 93.25 85 TYR A C 1
ATOM 642 O O . TYR A 1 85 ? 4.932 0.487 -10.774 1.00 93.25 85 TYR A O 1
ATOM 650 N N . PRO A 1 86 ? 5.626 1.814 -12.450 1.00 94.25 86 PRO A N 1
ATOM 651 C CA . PRO A 1 86 ? 5.878 2.967 -11.586 1.00 94.25 86 PRO A CA 1
ATOM 652 C C . 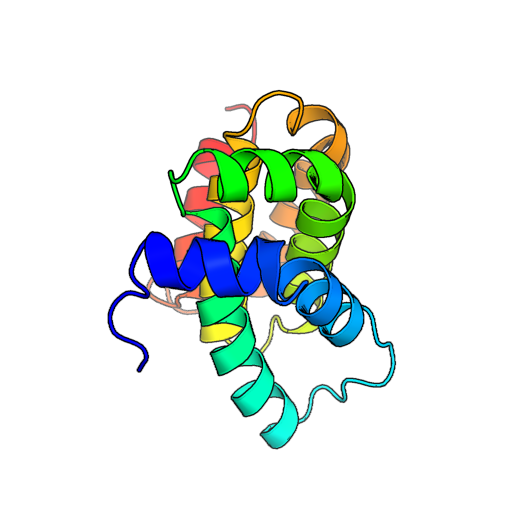PRO A 1 86 ? 4.681 3.380 -10.736 1.00 94.25 86 PRO A C 1
ATOM 654 O O . PRO A 1 86 ? 4.849 3.686 -9.558 1.00 94.25 86 PRO A O 1
ATOM 657 N N . GLN A 1 87 ? 3.479 3.350 -11.314 1.00 94.00 87 GLN A N 1
ATOM 658 C CA . GLN A 1 87 ? 2.289 3.811 -10.611 1.00 94.00 87 GLN A CA 1
ATOM 659 C C . GLN A 1 87 ? 1.865 2.869 -9.483 1.00 94.00 87 GLN A C 1
ATOM 661 O O . GLN A 1 87 ? 1.514 3.339 -8.407 1.00 94.00 87 GLN A O 1
ATOM 666 N N . ILE A 1 88 ? 1.962 1.554 -9.689 1.00 94.44 88 ILE A N 1
ATOM 667 C CA . ILE A 1 88 ? 1.637 0.565 -8.652 1.00 94.44 88 ILE A CA 1
ATOM 668 C C . ILE A 1 88 ? 2.587 0.736 -7.463 1.00 94.44 88 ILE A C 1
ATOM 670 O O . ILE A 1 88 ? 2.146 0.839 -6.323 1.00 94.44 88 ILE A O 1
ATOM 674 N N . VAL A 1 89 ? 3.891 0.852 -7.732 1.00 95.94 89 VAL A N 1
ATOM 675 C CA . VAL A 1 89 ? 4.901 1.100 -6.692 1.00 95.94 89 VAL A CA 1
ATOM 676 C C . VAL A 1 89 ? 4.623 2.408 -5.951 1.00 95.94 89 VAL A C 1
ATOM 678 O O . VAL A 1 89 ? 4.705 2.439 -4.727 1.00 95.94 89 VAL A O 1
ATOM 681 N N . PHE A 1 90 ? 4.273 3.479 -6.667 1.00 97.19 90 PHE A N 1
ATOM 682 C CA . PHE A 1 90 ? 3.961 4.767 -6.052 1.00 97.19 90 PHE A CA 1
ATOM 683 C C . PHE A 1 90 ? 2.755 4.681 -5.109 1.00 97.19 90 PHE A C 1
ATOM 685 O O . PHE A 1 90 ? 2.845 5.094 -3.953 1.00 97.19 90 PHE A O 1
ATOM 692 N N . VAL A 1 91 ? 1.647 4.104 -5.575 1.00 96.94 91 VAL A N 1
ATOM 693 C CA . VAL A 1 91 ? 0.406 3.980 -4.797 1.00 96.94 91 VAL A CA 1
ATOM 694 C C . VAL A 1 91 ? 0.610 3.097 -3.568 1.00 96.94 91 VAL A C 1
ATOM 696 O O . VAL A 1 91 ? 0.260 3.497 -2.458 1.00 96.94 91 VAL A O 1
ATOM 699 N N . PHE A 1 92 ? 1.252 1.938 -3.721 1.00 96.94 92 PHE A N 1
ATOM 700 C CA . PHE A 1 92 ? 1.523 1.062 -2.582 1.00 96.94 92 PHE A CA 1
ATOM 701 C C . PHE A 1 92 ? 2.570 1.631 -1.625 1.00 96.94 92 PHE A C 1
ATOM 703 O O . PHE A 1 92 ? 2.456 1.422 -0.422 1.00 96.94 92 PHE A O 1
ATOM 710 N N . GLY A 1 93 ? 3.539 2.414 -2.104 1.00 97.38 93 GLY A N 1
ATOM 711 C CA . GLY A 1 93 ? 4.447 3.142 -1.220 1.00 97.38 93 GLY A CA 1
ATOM 712 C C . GLY A 1 93 ? 3.717 4.197 -0.376 1.00 97.38 93 GLY A C 1
ATOM 713 O O . GLY A 1 93 ? 3.988 4.321 0.818 1.00 97.38 93 GLY A O 1
ATOM 714 N N . LYS A 1 94 ? 2.717 4.893 -0.941 1.00 98.19 94 LYS A N 1
ATOM 715 C CA . LYS A 1 94 ? 1.826 5.781 -0.168 1.00 98.19 94 LYS A CA 1
ATOM 716 C C . LYS A 1 94 ? 0.994 5.004 0.853 1.00 98.19 94 LYS A C 1
ATOM 718 O O . LYS A 1 94 ? 0.906 5.440 1.999 1.00 98.19 94 LYS A O 1
ATOM 723 N N . ALA A 1 95 ? 0.459 3.842 0.477 1.00 97.50 95 ALA A N 1
ATOM 724 C CA . ALA A 1 95 ? -0.296 2.991 1.395 1.00 97.50 95 ALA A CA 1
ATOM 725 C C . ALA A 1 95 ? 0.581 2.500 2.558 1.00 97.50 95 ALA A C 1
ATOM 727 O O . ALA A 1 95 ? 0.174 2.600 3.710 1.00 97.50 95 ALA A O 1
ATOM 728 N N . ILE A 1 96 ? 1.815 2.064 2.281 1.00 97.31 96 ILE A N 1
ATOM 729 C CA . ILE A 1 96 ? 2.795 1.670 3.304 1.00 97.31 96 ILE A CA 1
ATOM 730 C C . ILE A 1 96 ? 3.078 2.829 4.265 1.00 97.31 96 ILE A C 1
ATOM 732 O O . ILE A 1 96 ? 3.049 2.635 5.476 1.00 97.31 96 ILE A O 1
ATOM 736 N N . LEU A 1 97 ? 3.296 4.043 3.749 1.00 96.94 97 LEU A N 1
ATOM 737 C CA . LEU A 1 97 ? 3.500 5.231 4.583 1.00 96.94 97 LEU A CA 1
ATOM 738 C C . LEU A 1 97 ? 2.288 5.565 5.459 1.00 96.94 97 LEU A C 1
ATOM 740 O O . LEU A 1 97 ? 2.472 6.055 6.572 1.00 96.94 97 LEU A O 1
ATOM 744 N N . ALA A 1 98 ? 1.069 5.358 4.961 1.00 96.62 98 ALA A N 1
ATOM 745 C CA . ALA A 1 98 ? -0.153 5.571 5.729 1.00 96.62 98 ALA A CA 1
ATOM 746 C C . ALA A 1 98 ? -0.323 4.501 6.820 1.00 96.62 98 ALA A C 1
ATOM 748 O O . ALA A 1 98 ? -0.591 4.845 7.968 1.00 96.62 98 ALA A O 1
ATOM 749 N N . LEU A 1 99 ? -0.082 3.229 6.488 1.00 96.88 99 LEU A N 1
ATOM 750 C CA . LEU A 1 99 ? -0.120 2.105 7.429 1.00 96.88 99 LEU A CA 1
ATOM 751 C C . LEU A 1 99 ? 0.939 2.241 8.528 1.00 96.88 99 LEU A C 1
ATOM 753 O O . LEU A 1 99 ? 0.629 2.043 9.693 1.00 96.88 99 LEU A O 1
ATOM 757 N N . HIS A 1 100 ? 2.162 2.654 8.187 1.00 95.19 100 HIS A N 1
ATOM 758 C CA . HIS A 1 100 ? 3.254 2.850 9.148 1.00 95.19 100 HIS A CA 1
ATOM 759 C C . HIS A 1 100 ? 2.939 3.896 10.231 1.00 95.19 100 HIS A C 1
ATOM 761 O O . HIS A 1 100 ? 3.527 3.870 11.304 1.00 95.19 100 HIS A O 1
ATOM 767 N N . ARG A 1 101 ? 2.019 4.835 9.972 1.00 92.50 101 ARG A N 1
ATOM 768 C CA . ARG A 1 101 ? 1.600 5.838 10.968 1.00 92.50 101 ARG A CA 1
ATOM 769 C C . ARG A 1 101 ? 0.539 5.320 11.937 1.00 92.50 101 ARG A C 1
ATOM 771 O O . ARG A 1 101 ? 0.213 6.038 12.880 1.00 92.50 101 ARG A O 1
ATOM 778 N N . ARG A 1 102 ? -0.038 4.142 11.691 1.00 92.88 102 ARG A N 1
ATOM 779 C CA . ARG A 1 102 ? -1.089 3.584 12.546 1.00 92.88 102 ARG A CA 1
ATOM 780 C C . ARG A 1 102 ? -0.497 3.049 13.854 1.00 92.88 102 ARG A C 1
ATOM 782 O O . ARG A 1 102 ? 0.648 2.585 13.856 1.00 92.88 102 ARG A O 1
ATOM 789 N N . PRO A 1 103 ? -1.255 3.101 14.964 1.00 89.50 103 PRO A N 1
ATOM 790 C CA . PRO A 1 103 ? -0.862 2.447 16.206 1.00 89.50 103 PRO A CA 1
ATOM 791 C C . PRO A 1 103 ? -0.526 0.974 15.960 1.00 89.50 103 PRO A C 1
ATOM 793 O O . PRO A 1 103 ? -1.126 0.336 15.104 1.00 89.50 103 PRO A O 1
ATOM 796 N N . GLU A 1 104 ? 0.463 0.451 16.684 1.00 88.19 104 GLU A N 1
ATOM 797 C CA . GLU A 1 104 ? 0.867 -0.967 16.642 1.00 88.19 104 GLU A CA 1
ATOM 798 C C . GLU A 1 104 ? 1.422 -1.477 15.298 1.00 88.19 104 GLU A C 1
ATOM 800 O O . GLU A 1 104 ? 1.940 -2.591 15.237 1.00 88.19 104 GLU A O 1
ATOM 805 N N . ALA A 1 105 ? 1.436 -0.660 14.238 1.00 90.25 105 ALA A N 1
ATOM 806 C CA . ALA A 1 105 ? 1.924 -1.069 12.923 1.00 90.25 105 ALA A CA 1
ATOM 807 C C . ALA A 1 105 ? 3.429 -1.390 12.904 1.00 90.25 105 ALA A C 1
ATOM 809 O O . ALA A 1 105 ? 3.879 -2.200 12.094 1.00 90.25 105 ALA A O 1
ATOM 810 N N . ASN A 1 106 ? 4.211 -0.787 13.809 1.00 87.75 106 ASN A N 1
ATOM 811 C CA . ASN A 1 106 ? 5.671 -0.928 13.870 1.00 87.75 106 ASN A CA 1
ATOM 812 C C . ASN A 1 106 ? 6.133 -2.393 13.897 1.00 87.75 106 ASN A C 1
ATOM 814 O O . ASN A 1 106 ? 7.112 -2.732 13.233 1.00 87.75 106 ASN A O 1
ATOM 818 N N . GLN A 1 107 ? 5.407 -3.274 14.594 1.00 90.62 107 GLN A N 1
ATOM 819 C CA . GLN A 1 107 ? 5.764 -4.694 14.694 1.00 90.62 107 GLN A CA 1
ATOM 820 C C . GLN A 1 107 ? 5.740 -5.418 13.336 1.00 90.62 107 GLN A C 1
ATOM 822 O O . GLN A 1 107 ? 6.505 -6.356 13.113 1.00 90.62 107 GLN A O 1
ATOM 827 N N . PHE A 1 108 ? 4.925 -4.942 12.390 1.00 92.62 108 PHE A N 1
ATOM 828 C CA . PHE A 1 108 ? 4.820 -5.505 11.043 1.00 92.62 108 PHE A CA 1
ATOM 829 C C . PHE A 1 108 ? 5.880 -4.946 10.078 1.00 92.62 108 PHE A C 1
ATOM 831 O O . PHE A 1 108 ? 6.068 -5.477 8.982 1.00 92.62 108 PHE A O 1
ATOM 838 N N . PHE A 1 109 ? 6.625 -3.911 10.486 1.00 90.88 109 PHE A N 1
ATOM 839 C CA . PHE A 1 109 ? 7.667 -3.261 9.685 1.00 90.88 109 PHE A 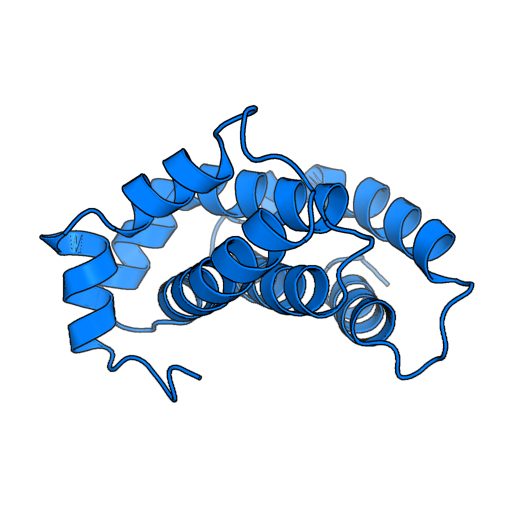CA 1
ATOM 840 C C . PHE A 1 109 ? 9.099 -3.592 10.124 1.00 90.88 109 PHE A C 1
ATOM 842 O O . PHE A 1 109 ? 10.043 -3.014 9.589 1.00 90.88 109 PHE A O 1
ATOM 849 N N . ASN A 1 110 ? 9.304 -4.576 11.005 1.00 86.44 110 ASN A N 1
ATOM 850 C CA . ASN A 1 110 ? 10.640 -4.979 11.478 1.00 86.44 110 ASN A CA 1
ATOM 851 C C . ASN A 1 110 ? 11.639 -5.275 10.340 1.00 86.44 110 ASN A C 1
ATOM 853 O O . ASN A 1 110 ? 12.830 -4.993 10.450 1.00 86.44 110 ASN A O 1
ATOM 857 N N . ASN A 1 111 ? 11.151 -5.796 9.209 1.00 84.94 111 ASN A N 1
ATOM 858 C CA . ASN A 1 111 ? 11.973 -6.107 8.035 1.00 84.94 111 ASN A CA 1
ATOM 859 C C . ASN A 1 111 ? 12.067 -4.960 7.009 1.00 84.94 111 ASN A C 1
ATOM 861 O O . ASN A 1 111 ? 12.736 -5.108 5.983 1.00 84.94 111 ASN A O 1
ATOM 865 N N . ALA A 1 112 ? 11.418 -3.816 7.249 1.00 86.38 112 ALA A N 1
ATOM 866 C CA . ALA A 1 112 ? 11.420 -2.677 6.332 1.00 86.38 112 ALA A CA 1
ATOM 867 C C . ALA A 1 112 ? 12.836 -2.198 5.948 1.00 86.38 112 ALA A C 1
ATOM 869 O O . ALA A 1 112 ? 13.054 -1.975 4.755 1.00 86.38 112 ALA A O 1
ATOM 870 N N . PRO A 1 113 ? 13.838 -2.127 6.856 1.00 89.19 113 PRO A N 1
ATOM 871 C CA . PRO A 1 113 ? 15.201 -1.747 6.479 1.00 89.19 113 PRO A CA 1
ATOM 872 C C . PRO A 1 113 ? 15.795 -2.610 5.366 1.00 89.19 113 PRO A C 1
ATOM 874 O O . PRO A 1 113 ? 16.402 -2.085 4.430 1.00 89.19 113 PRO A O 1
ATOM 877 N N . PHE A 1 114 ? 15.595 -3.926 5.420 1.00 89.75 114 PHE A N 1
ATOM 878 C CA . PHE A 1 114 ? 16.081 -4.837 4.386 1.00 89.75 114 PHE A CA 1
ATOM 879 C C . PHE A 1 114 ? 15.400 -4.555 3.039 1.00 89.75 114 PHE A C 1
ATOM 881 O O . PHE A 1 114 ? 16.065 -4.352 2.018 1.00 89.75 114 PHE A O 1
ATOM 888 N N . TYR A 1 115 ? 14.071 -4.479 3.051 1.00 88.62 115 TYR A N 1
ATOM 889 C CA . TYR A 1 115 ? 13.244 -4.293 1.863 1.00 88.62 115 TYR A CA 1
ATOM 890 C C . TYR A 1 115 ? 13.458 -2.935 1.178 1.00 88.62 115 TYR A C 1
ATOM 892 O O . TYR A 1 115 ? 13.609 -2.877 -0.047 1.00 88.62 115 TYR A O 1
ATOM 900 N N . LEU A 1 116 ? 13.547 -1.847 1.949 1.00 92.06 116 LEU A N 1
ATOM 901 C CA . LEU A 1 116 ? 13.789 -0.503 1.419 1.00 92.06 116 LEU A CA 1
ATOM 902 C C . LEU A 1 116 ? 15.203 -0.371 0.840 1.00 92.06 116 LEU A C 1
ATOM 904 O O . LEU A 1 116 ? 15.371 0.177 -0.250 1.00 92.06 116 LEU A O 1
ATOM 908 N N . ASN A 1 117 ? 16.220 -0.946 1.488 1.00 91.44 117 ASN A N 1
ATOM 909 C CA . ASN A 1 117 ? 17.577 -0.967 0.935 1.00 91.44 117 ASN A CA 1
ATOM 910 C C . ASN A 1 117 ? 17.669 -1.797 -0.352 1.00 91.44 117 ASN A C 1
ATOM 912 O O . ASN A 1 117 ? 18.373 -1.418 -1.294 1.00 91.44 117 ASN A O 1
ATOM 916 N N . TYR A 1 118 ? 16.937 -2.908 -0.429 1.00 91.62 118 TYR A N 1
ATOM 917 C CA . TYR A 1 118 ? 16.843 -3.697 -1.651 1.00 91.62 118 TYR A CA 1
ATOM 918 C C . TYR A 1 118 ? 16.189 -2.901 -2.794 1.00 91.62 118 TYR A C 1
ATOM 920 O O . TYR A 1 118 ? 16.724 -2.853 -3.908 1.00 91.62 118 TYR A O 1
ATOM 928 N N . ALA A 1 119 ? 15.082 -2.205 -2.513 1.00 93.38 119 ALA A N 1
ATOM 929 C CA . ALA A 1 119 ? 14.434 -1.310 -3.469 1.00 93.38 119 ALA A CA 1
ATOM 930 C C . ALA A 1 119 ? 15.363 -0.161 -3.902 1.00 93.38 119 ALA A C 1
ATOM 932 O O . ALA A 1 119 ? 15.433 0.140 -5.092 1.00 93.38 119 ALA A O 1
ATOM 933 N N . LYS A 1 120 ? 16.157 0.406 -2.982 1.00 93.94 120 LYS A N 1
ATOM 934 C CA . LYS A 1 120 ? 17.124 1.483 -3.264 1.00 93.94 120 LYS A CA 1
ATOM 935 C C . LYS A 1 120 ? 18.139 1.072 -4.319 1.00 93.94 120 LYS A C 1
ATOM 937 O O . LYS A 1 120 ? 18.323 1.782 -5.306 1.00 93.94 120 LYS A O 1
ATOM 942 N N . ARG A 1 121 ? 18.744 -0.111 -4.168 1.00 93.38 121 ARG A N 1
ATOM 943 C CA . ARG A 1 121 ? 19.680 -0.662 -5.166 1.00 93.38 121 ARG A CA 1
ATOM 944 C C . ARG A 1 121 ? 19.000 -0.859 -6.518 1.00 93.38 121 ARG A C 1
ATOM 946 O O . ARG A 1 121 ? 19.546 -0.485 -7.550 1.00 93.38 121 ARG A O 1
ATOM 953 N N . ARG A 1 122 ? 17.789 -1.418 -6.511 1.00 93.56 122 ARG A N 1
ATOM 954 C CA . ARG A 1 122 ? 17.018 -1.699 -7.728 1.00 93.56 122 ARG A CA 1
ATOM 955 C C . ARG A 1 122 ? 16.605 -0.429 -8.475 1.00 93.56 122 ARG A C 1
ATOM 957 O O . ARG A 1 122 ? 16.622 -0.414 -9.705 1.00 93.56 122 ARG A O 1
ATOM 964 N N . PHE A 1 123 ? 16.218 0.617 -7.751 1.00 95.19 123 PHE A N 1
ATOM 965 C CA . PHE A 1 123 ? 15.715 1.860 -8.330 1.00 95.19 123 PHE A CA 1
ATOM 966 C C . PHE A 1 123 ? 16.820 2.863 -8.646 1.00 95.19 123 PHE A C 1
ATOM 968 O O . PHE A 1 123 ? 16.556 3.794 -9.395 1.00 95.19 123 PHE A O 1
ATOM 975 N N . ALA A 1 124 ? 18.057 2.651 -8.181 1.00 93.69 124 ALA A N 1
ATOM 976 C CA . ALA A 1 124 ? 19.198 3.549 -8.381 1.00 93.69 124 ALA A CA 1
ATOM 977 C C . ALA A 1 124 ? 19.386 4.024 -9.834 1.00 93.69 124 ALA A C 1
ATOM 979 O O . ALA A 1 124 ? 19.713 5.189 -10.054 1.00 93.69 124 ALA A O 1
ATOM 980 N N . ARG A 1 125 ? 19.106 3.158 -10.816 1.00 92.31 125 ARG A N 1
ATOM 981 C CA . ARG A 1 125 ? 19.246 3.444 -12.255 1.00 92.31 125 ARG A CA 1
ATOM 982 C C . ARG A 1 125 ? 18.194 4.387 -12.852 1.00 92.31 125 ARG A C 1
ATOM 984 O O . ARG A 1 125 ? 18.364 4.824 -13.98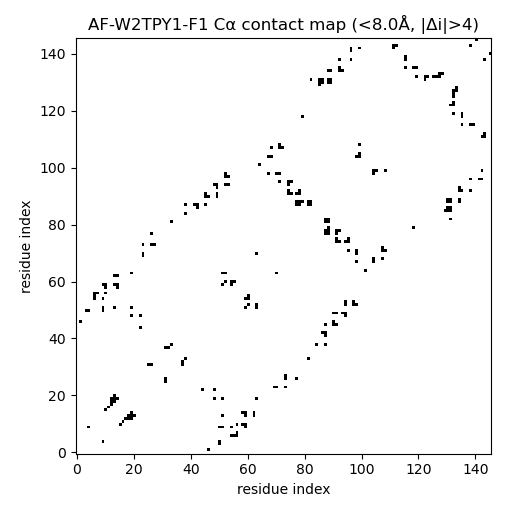3 1.00 92.31 125 ARG A O 1
ATOM 991 N N . PHE A 1 126 ? 17.088 4.650 -12.157 1.00 94.12 126 PHE A N 1
ATOM 992 C CA . PHE A 1 126 ? 16.005 5.476 -12.700 1.00 94.12 126 P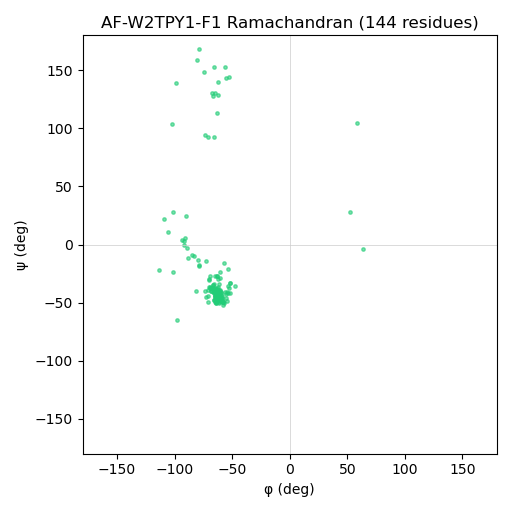HE A CA 1
ATOM 993 C C . PHE A 1 126 ? 16.292 6.984 -12.581 1.00 94.12 126 PHE A C 1
ATOM 995 O O . PHE A 1 126 ? 17.094 7.389 -11.737 1.00 94.12 126 PHE A O 1
ATOM 1002 N N . PRO A 1 127 ? 15.646 7.842 -13.389 1.00 94.69 127 PRO A N 1
ATOM 1003 C CA . PRO A 1 127 ? 15.700 9.293 -13.211 1.00 94.69 127 PRO A CA 1
ATOM 1004 C C . PRO A 1 127 ? 15.243 9.726 -11.812 1.00 94.69 127 PRO A C 1
ATOM 1006 O O . PRO A 1 127 ? 14.431 9.047 -11.188 1.00 94.69 127 PRO A O 1
ATOM 1009 N N . ILE A 1 128 ? 15.740 10.864 -11.316 1.00 90.56 128 ILE A N 1
ATOM 1010 C CA . ILE A 1 128 ? 15.419 11.360 -9.962 1.00 90.56 128 ILE A CA 1
ATOM 1011 C C . ILE A 1 128 ? 13.918 11.622 -9.751 1.00 90.56 128 ILE A C 1
ATOM 1013 O O . ILE A 1 128 ? 13.412 11.462 -8.649 1.00 90.56 128 ILE A O 1
ATOM 1017 N N . ASN A 1 129 ? 13.198 11.965 -10.819 1.00 93.75 129 ASN A N 1
ATOM 1018 C CA . ASN A 1 129 ? 11.758 12.215 -10.821 1.00 93.75 129 ASN A CA 1
ATOM 1019 C C . ASN A 1 129 ? 10.913 10.963 -11.121 1.00 93.75 129 ASN A C 1
ATOM 1021 O O . ASN A 1 129 ? 9.697 11.078 -11.271 1.00 93.75 129 ASN A O 1
ATOM 1025 N N . ASP A 1 130 ? 11.521 9.775 -11.227 1.00 96.38 130 ASP A N 1
ATOM 1026 C CA . ASP A 1 130 ? 10.766 8.531 -11.376 1.00 96.38 130 ASP A CA 1
ATOM 1027 C C . ASP A 1 130 ? 9.895 8.310 -10.125 1.00 96.38 130 ASP A C 1
ATOM 1029 O O . ASP A 1 130 ? 10.432 8.329 -9.010 1.00 96.38 130 ASP A O 1
ATOM 1033 N N . PRO A 1 131 ? 8.577 8.058 -10.268 1.00 95.56 131 PRO A N 1
ATOM 1034 C CA . PRO A 1 131 ? 7.673 7.890 -9.130 1.00 95.56 131 PRO A CA 1
ATOM 1035 C C . PRO A 1 131 ? 8.168 6.869 -8.100 1.00 95.56 131 PRO A C 1
ATOM 1037 O O . PRO A 1 131 ? 7.974 7.053 -6.901 1.00 95.56 131 PRO A O 1
ATOM 1040 N N . ARG A 1 132 ? 8.866 5.817 -8.548 1.00 96.38 132 ARG A N 1
ATOM 1041 C CA . ARG A 1 132 ? 9.410 4.761 -7.684 1.00 96.38 132 ARG A CA 1
ATOM 1042 C C . ARG A 1 132 ? 10.536 5.261 -6.791 1.00 96.38 132 ARG A C 1
ATOM 1044 O O . ARG A 1 132 ? 10.628 4.821 -5.650 1.00 96.38 132 ARG A O 1
ATOM 1051 N N . LYS A 1 133 ? 11.390 6.153 -7.303 1.00 96.31 133 LYS A N 1
ATOM 1052 C CA . LYS A 1 133 ? 12.443 6.792 -6.504 1.00 96.31 133 LYS A CA 1
ATOM 1053 C C . LYS A 1 133 ? 11.841 7.780 -5.521 1.00 96.31 133 LYS A C 1
ATOM 1055 O O . LYS A 1 133 ? 12.110 7.669 -4.334 1.00 96.31 133 LYS A O 1
ATOM 1060 N N . VAL A 1 134 ? 10.962 8.658 -6.006 1.00 96.25 134 VAL A N 1
ATOM 1061 C CA . VAL A 1 134 ? 10.316 9.690 -5.183 1.00 96.25 134 VAL A CA 1
ATOM 1062 C C . VAL A 1 134 ? 9.629 9.077 -3.964 1.00 96.25 134 VAL A C 1
ATOM 1064 O O . VAL A 1 134 ? 9.844 9.533 -2.843 1.00 96.25 134 VAL A O 1
ATOM 1067 N N . ILE A 1 135 ? 8.829 8.022 -4.160 1.00 97.56 135 ILE A N 1
ATOM 1068 C CA . ILE A 1 135 ? 8.146 7.384 -3.031 1.00 97.56 135 ILE A CA 1
ATOM 1069 C C . ILE A 1 135 ? 9.114 6.633 -2.114 1.00 97.56 135 ILE A C 1
ATOM 1071 O O . ILE A 1 135 ? 8.935 6.654 -0.900 1.00 97.56 135 ILE A O 1
ATOM 1075 N N . LEU A 1 136 ? 10.150 5.995 -2.669 1.00 96.69 136 LEU A N 1
ATOM 1076 C CA . LEU A 1 136 ? 11.130 5.259 -1.879 1.00 96.69 136 LEU A CA 1
ATOM 1077 C C . LEU A 1 136 ? 11.948 6.193 -0.982 1.00 96.69 136 LEU A C 1
ATOM 1079 O O . LEU A 1 136 ? 12.192 5.850 0.171 1.00 96.69 136 LEU A O 1
ATOM 1083 N N . ASP A 1 137 ? 12.348 7.357 -1.487 1.00 95.69 137 ASP A N 1
ATOM 1084 C CA . ASP A 1 137 ? 13.083 8.349 -0.703 1.00 95.69 137 ASP A CA 1
ATOM 1085 C C . ASP A 1 137 ? 12.221 8.863 0.463 1.00 95.69 137 ASP A C 1
ATOM 1087 O O . ASP A 1 137 ? 12.702 8.961 1.592 1.00 95.69 137 ASP A O 1
ATOM 1091 N N . GLU A 1 138 ? 10.921 9.089 0.231 1.00 96.44 138 GLU A N 1
ATOM 1092 C CA . GLU A 1 138 ? 9.971 9.441 1.295 1.00 96.44 138 GLU A CA 1
ATOM 1093 C C . GLU A 1 138 ? 9.815 8.314 2.332 1.00 96.44 138 GLU A C 1
ATOM 1095 O O . GLU A 1 138 ? 9.780 8.582 3.533 1.00 96.44 138 GLU A O 1
ATOM 1100 N N . MET A 1 139 ? 9.738 7.055 1.887 1.00 96.31 139 MET A N 1
ATOM 1101 C CA . MET A 1 139 ? 9.671 5.886 2.771 1.00 96.31 139 MET A CA 1
ATOM 1102 C C . MET A 1 139 ? 10.929 5.750 3.623 1.00 96.31 139 MET A C 1
ATOM 1104 O O . MET A 1 139 ? 10.824 5.589 4.833 1.00 96.31 139 MET A O 1
ATOM 1108 N N . ILE A 1 140 ? 12.115 5.866 3.023 1.00 94.88 140 ILE A N 1
ATOM 1109 C CA . ILE A 1 140 ? 13.389 5.803 3.746 1.00 94.88 140 ILE A CA 1
ATOM 1110 C C . ILE A 1 140 ? 13.450 6.896 4.812 1.00 94.88 140 ILE A C 1
ATOM 1112 O O . ILE A 1 140 ? 13.735 6.589 5.964 1.00 94.88 140 ILE A O 1
ATOM 1116 N N . ALA A 1 141 ? 13.117 8.138 4.452 1.00 94.06 141 ALA A N 1
ATOM 1117 C CA . ALA A 1 141 ? 13.166 9.271 5.372 1.00 94.06 141 ALA A CA 1
ATOM 1118 C C . ALA A 1 141 ? 12.194 9.151 6.560 1.00 94.06 141 ALA A C 1
ATOM 1120 O O . ALA A 1 141 ? 12.434 9.749 7.604 1.00 94.06 141 ALA A O 1
ATOM 1121 N N . LYS A 1 142 ? 11.078 8.427 6.400 1.00 92.69 142 LYS A N 1
ATOM 1122 C CA . LYS A 1 142 ? 10.028 8.311 7.429 1.00 92.69 142 LYS A CA 1
ATOM 1123 C C . LYS A 1 142 ? 10.058 7.006 8.219 1.00 92.69 142 LYS A C 1
ATOM 1125 O O . LYS A 1 142 ? 9.489 6.967 9.305 1.00 92.69 142 LYS A O 1
ATOM 1130 N N . MET A 1 143 ? 10.631 5.943 7.659 1.00 92.31 143 MET A N 1
ATOM 1131 C CA . MET A 1 143 ? 10.547 4.591 8.224 1.00 92.31 143 MET A CA 1
ATOM 1132 C C . MET A 1 143 ? 11.888 4.055 8.715 1.00 92.31 143 MET A C 1
ATOM 1134 O O . MET A 1 143 ? 11.902 3.119 9.510 1.00 92.31 143 MET A O 1
ATOM 1138 N N . LEU A 1 144 ? 13.013 4.584 8.227 1.00 86.56 144 LEU A N 1
ATOM 1139 C CA . LEU A 1 144 ? 14.326 4.158 8.698 1.00 86.56 144 LEU A CA 1
ATOM 1140 C C . LEU A 1 144 ? 14.857 5.150 9.735 1.00 86.56 144 LEU A C 1
ATOM 1142 O O . LEU A 1 144 ? 14.688 6.355 9.550 1.00 86.56 144 LEU A O 1
ATOM 1146 N N . PRO A 1 145 ? 15.489 4.662 10.816 1.00 69.19 145 PRO A N 1
ATOM 1147 C CA . PRO A 1 145 ? 16.185 5.536 11.746 1.00 69.19 145 PRO A CA 1
ATOM 1148 C C . PRO A 1 145 ? 17.335 6.255 11.026 1.00 69.19 145 PRO A C 1
ATOM 1150 O O . PRO A 1 145 ? 18.012 5.655 10.185 1.00 69.19 145 PRO A O 1
ATOM 1153 N N . SER A 1 146 ? 17.494 7.540 11.350 1.00 57.50 146 SER A N 1
ATOM 1154 C CA . SER A 1 146 ? 18.545 8.433 10.848 1.00 57.50 146 SER A CA 1
ATOM 1155 C C . SER A 1 146 ? 19.947 7.974 11.227 1.00 57.50 146 SER A C 1
ATOM 1157 O O . SER A 1 146 ? 20.120 7.514 12.379 1.00 57.50 146 SER A O 1
#

Foldseek 3Di:
DPPADDLVNLLCCVPVVVNLVVLLVVLPPPPQDLDPVSVVVLLVSLQSLLNLLPRPNPNSLVSCVVCLLSQLVSLLVQLVVNVVPQSSVLSSLSSNVSSVPDPPNLVSCPCVVVSLVVLCVVCVPDPCPRSNNVSSVVCCVRPPDD

Mean predicted aligned error: 4.73 Å

Secondary structure (DSSP, 8-state):
------HHHHHIIIIIT-HHHHHHHHHH-TT---SHHHHHHHHHHHHHHHHHHH---HHHHHHHHHTHHHHHHHHHHHHHHTTT-HHHHHHHHHHHHHHHTSTTGGGGGTTHHHHHHHHHHHHTTS-TT-HHHHHHHHHHHHHS--

Organism: Necator americanus (NCBI:txid51031)

Sequence (146 aa):
RLSALSPHLCAYLAVDAQGLVALLDIFGQKTTGRGPGTAEILTILADVFLRIIECQHPAVVAEVDAQLEDCVRTALHIFHAFHTYPQIVFVFGKAILALHRRPEANQFFNNAPFYLNYAKRRFARFPINDPRKVILDEMIAKMLPS

Solvent-accessible surface area (backbone atoms only — not comparable to full-atom values): 8279 Å² total; per-residue (Å²): 130,88,81,72,78,49,62,67,55,37,32,42,39,39,59,77,64,40,37,50,60,53,49,51,51,60,72,64,40,89,78,67,56,92,46,70,73,48,49,55,54,47,42,56,52,44,54,53,49,33,52,44,72,68,36,83,41,66,70,33,42,53,53,48,61,78,40,39,65,61,54,52,54,48,32,55,49,50,30,63,74,40,62,89,40,47,66,50,24,28,44,29,41,52,37,45,57,53,50,60,70,40,85,82,34,61,77,76,46,75,60,44,67,63,55,54,54,53,48,48,66,71,45,63,85,54,60,82,82,35,51,48,44,50,38,46,54,53,45,47,71,72,73,46,88,132

Radius of gyration: 14.79 Å; Cα contacts (8 Å, |Δi|>4): 147; chains: 1; bounding box: 40×28×36 Å

pLDDT: mean 88.46, std 10.33, range [48.12, 98.19]